Protein AF-A0A6G1RIG0-F1 (afdb_monomer_lite)

Organism: NCBI:txid2861861

Sequence (108 aa):
SPLSVYPFKTCAVVGNGGILKNSSCGAEIDHSDFVFRCNLPPTMGSISKDVGNKTNLVTVNPSIIAQKYNKLNEKKTEFLENIAVYGDAFLLLPAFSFRSNTATSFKV

Foldseek 3Di:
DVPPPDDFPFEAEDEPDPVLVVQQCLVVRQPGPAYEEEALDDCDDPSSSRNNQAHQEYEHELVCCVPVQVLVPPNVVVVCVSCVSNPNHHYHYPLPPDPVRVVSSVVD

pLDDT: mean 94.34, std 4.8, range [72.06, 98.81]

Structure (mmCIF, N/CA/C/O backbone):
data_AF-A0A6G1RIG0-F1
#
_entry.id   AF-A0A6G1RIG0-F1
#
loop_
_atom_site.group_PDB
_atom_site.id
_atom_site.type_symbol
_atom_site.label_atom_id
_atom_site.label_alt_id
_atom_site.label_comp_id
_atom_site.label_asym_id
_atom_site.label_entity_id
_atom_site.label_seq_id
_atom_site.pdbx_PDB_ins_code
_atom_site.Cartn_x
_atom_site.Cartn_y
_atom_site.Cartn_z
_atom_site.occupancy
_atom_site.B_iso_or_equiv
_atom_site.auth_seq_id
_atom_site.auth_comp_id
_atom_site.auth_asym_id
_atom_site.auth_atom_id
_atom_site.pdbx_PDB_model_num
ATOM 1 N N . SER A 1 1 ? -8.971 -18.142 -6.972 1.00 81.44 1 SER A N 1
ATOM 2 C CA . SER A 1 1 ? -8.488 -16.760 -6.762 1.00 81.44 1 SER A CA 1
ATOM 3 C C . SER A 1 1 ? -7.613 -16.755 -5.513 1.00 81.44 1 SER A C 1
ATOM 5 O O . SER A 1 1 ? -7.905 -17.547 -4.624 1.00 81.44 1 SER A O 1
ATOM 7 N N . PRO A 1 2 ? -6.554 -15.928 -5.413 1.00 83.50 2 PRO A N 1
ATOM 8 C CA . PRO A 1 2 ? -5.723 -15.844 -4.202 1.00 83.50 2 PRO A CA 1
ATOM 9 C C . PRO A 1 2 ? -6.509 -15.433 -2.944 1.00 83.50 2 PRO A C 1
ATOM 11 O O . PRO A 1 2 ? -6.110 -15.770 -1.838 1.00 83.50 2 PRO A O 1
ATOM 14 N N . LEU A 1 3 ? -7.661 -14.772 -3.110 1.00 85.12 3 LEU A N 1
ATOM 15 C CA . LEU A 1 3 ? -8.554 -14.369 -2.015 1.00 85.12 3 LEU A CA 1
ATOM 16 C C . LEU A 1 3 ? -9.728 -15.341 -1.802 1.00 85.12 3 LEU A C 1
ATOM 18 O O . LEU A 1 3 ? -10.721 -14.980 -1.190 1.00 85.12 3 LEU A O 1
ATOM 22 N N . SER A 1 4 ? -9.657 -16.563 -2.341 1.00 82.31 4 SER A N 1
ATOM 23 C CA . SER A 1 4 ? -10.716 -17.575 -2.177 1.00 82.31 4 SER A CA 1
ATOM 24 C C . SER A 1 4 ? -10.734 -18.229 -0.786 1.00 82.31 4 SER A C 1
ATOM 26 O O . SER A 1 4 ? -11.536 -19.128 -0.549 1.00 82.31 4 SER A O 1
ATOM 28 N N . VAL A 1 5 ? -9.846 -17.809 0.116 1.00 72.06 5 VAL A N 1
ATOM 29 C CA . VAL A 1 5 ? -9.846 -18.223 1.522 1.00 72.06 5 VAL A CA 1
ATOM 30 C C . VAL A 1 5 ? -11.010 -17.515 2.233 1.00 72.06 5 VAL A C 1
ATOM 32 O O . VAL A 1 5 ? -11.367 -16.413 1.831 1.00 72.06 5 VAL A O 1
ATOM 35 N N . TYR A 1 6 ? -11.635 -18.185 3.210 1.00 73.44 6 TYR A N 1
ATOM 36 C CA . TYR A 1 6 ? -12.834 -17.785 3.973 1.00 73.44 6 TYR A CA 1
ATOM 37 C C . TYR A 1 6 ? -13.097 -16.267 4.115 1.00 73.44 6 TYR A C 1
ATOM 39 O O . TYR A 1 6 ? -12.157 -15.487 4.256 1.00 73.44 6 TYR A O 1
ATOM 47 N N . PRO A 1 7 ? -14.375 -15.837 4.184 1.00 86.50 7 PRO A N 1
ATOM 48 C CA . PRO A 1 7 ? -14.721 -14.425 4.330 1.00 86.50 7 PRO A CA 1
ATOM 49 C C . PRO A 1 7 ? -14.094 -13.801 5.587 1.00 86.50 7 PRO A C 1
ATOM 51 O O . PRO A 1 7 ? -14.200 -14.349 6.686 1.00 86.50 7 PRO A O 1
ATOM 54 N N . PHE A 1 8 ? -13.480 -12.628 5.418 1.00 92.75 8 PHE A N 1
ATOM 55 C CA . PHE A 1 8 ? -12.972 -11.788 6.506 1.00 92.75 8 PHE A CA 1
ATOM 56 C C . PHE A 1 8 ? -14.137 -11.065 7.195 1.00 92.75 8 PHE A C 1
ATOM 58 O O . PHE A 1 8 ? -15.042 -10.581 6.512 1.00 92.75 8 PHE A O 1
ATOM 65 N N . LYS A 1 9 ? -14.141 -10.981 8.532 1.00 94.88 9 LYS A N 1
ATOM 66 C CA . LYS A 1 9 ? -15.235 -10.338 9.281 1.00 94.88 9 LYS A CA 1
ATOM 67 C C . LYS A 1 9 ? -15.071 -8.825 9.311 1.00 94.88 9 LYS A C 1
ATOM 69 O O . LYS A 1 9 ? -16.059 -8.105 9.201 1.00 94.88 9 LYS A O 1
ATOM 74 N N . THR A 1 10 ? -13.837 -8.350 9.458 1.00 97.44 10 THR A N 1
ATOM 75 C CA . THR A 1 10 ? -13.502 -6.922 9.469 1.00 97.44 10 THR A CA 1
ATOM 76 C C . THR A 1 10 ? -12.433 -6.612 8.430 1.00 97.44 10 THR A C 1
ATOM 78 O O . THR A 1 10 ? -11.478 -7.362 8.230 1.00 97.44 10 THR A O 1
ATOM 81 N N . CYS A 1 11 ? -12.604 -5.504 7.718 1.00 97.50 11 CYS A N 1
ATOM 82 C CA . CYS A 1 11 ? -11.668 -5.062 6.693 1.00 97.50 11 CYS A CA 1
ATOM 83 C C . CYS A 1 11 ? -11.393 -3.571 6.856 1.00 97.50 11 CYS A C 1
ATOM 85 O O . CYS A 1 11 ? -12.334 -2.786 6.969 1.00 97.50 11 CYS A O 1
ATOM 87 N N . ALA A 1 12 ? -10.122 -3.184 6.774 1.00 98.56 12 ALA A N 1
ATOM 88 C CA . ALA A 1 12 ? -9.723 -1.787 6.662 1.00 98.56 12 ALA A CA 1
ATOM 89 C C . ALA A 1 12 ? -9.276 -1.497 5.228 1.00 98.56 12 ALA A C 1
ATOM 91 O O . ALA A 1 12 ? -8.393 -2.170 4.692 1.00 98.56 12 ALA A O 1
ATOM 92 N N . VAL A 1 13 ? -9.865 -0.474 4.608 1.00 98.50 13 VAL A N 1
ATOM 93 C CA . VAL A 1 13 ? -9.411 0.060 3.319 1.00 98.50 13 VAL A CA 1
ATOM 94 C C . VAL A 1 13 ? -8.769 1.415 3.571 1.00 98.50 13 VAL A C 1
ATOM 96 O O . VAL A 1 13 ? -9.456 2.404 3.815 1.00 98.50 13 VAL A O 1
ATOM 99 N N . VAL A 1 14 ? -7.439 1.456 3.536 1.00 98.56 14 VAL A N 1
ATOM 100 C CA . VAL A 1 14 ? -6.667 2.631 3.946 1.00 98.56 14 VAL A CA 1
ATOM 101 C C . VAL A 1 14 ? -6.219 3.410 2.712 1.00 98.56 14 VAL A C 1
ATOM 103 O O . VAL A 1 14 ? -5.331 2.989 1.967 1.00 98.56 14 VAL A O 1
ATOM 106 N N . GLY A 1 15 ? -6.859 4.558 2.482 1.00 98.00 15 GLY A N 1
ATOM 107 C CA . GLY A 1 15 ? -6.418 5.535 1.487 1.00 98.00 15 GLY A CA 1
ATOM 108 C C . GLY A 1 15 ? -5.211 6.357 1.956 1.00 98.00 15 GLY A C 1
ATOM 109 O O . GLY A 1 15 ? -4.802 6.290 3.109 1.00 98.00 15 GLY A O 1
ATOM 110 N N . ASN A 1 1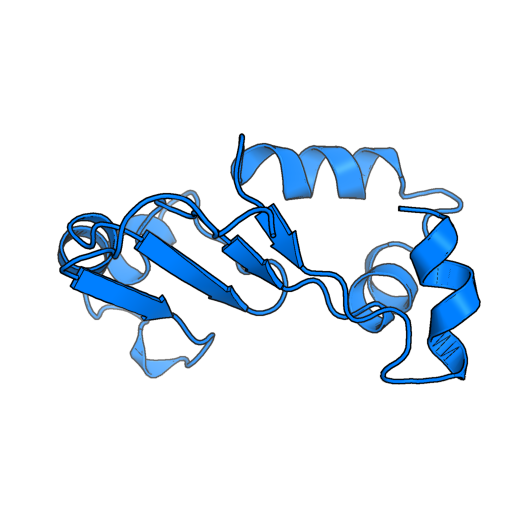6 ? -4.680 7.204 1.071 1.00 97.56 16 ASN A N 1
ATOM 111 C CA . ASN A 1 16 ? -3.494 8.035 1.348 1.00 97.56 16 ASN A CA 1
ATOM 112 C C . ASN A 1 16 ? -3.860 9.489 1.707 1.00 97.56 16 ASN A C 1
ATOM 114 O O . ASN A 1 16 ? -3.121 10.423 1.400 1.00 97.56 16 ASN A O 1
ATOM 118 N N . GLY A 1 17 ? -5.047 9.697 2.281 1.00 97.38 17 GLY A N 1
ATOM 119 C CA . GLY A 1 17 ? -5.551 11.025 2.620 1.00 97.38 17 GLY A CA 1
ATOM 120 C C . GLY A 1 17 ? -4.796 11.640 3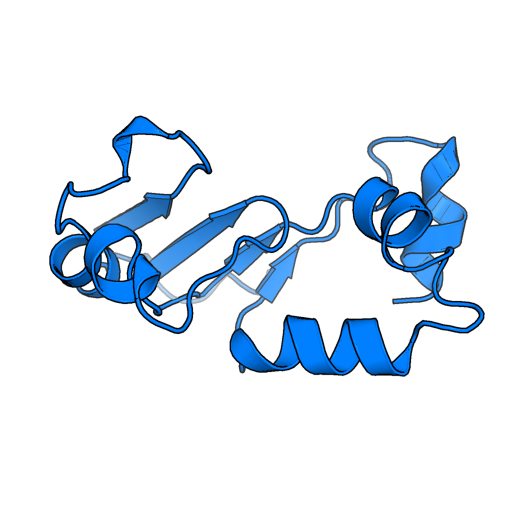.798 1.00 97.38 17 GLY A C 1
ATOM 121 O O . GLY A 1 17 ? -4.558 10.977 4.805 1.00 97.38 17 GLY A O 1
ATOM 122 N N . GLY A 1 18 ? -4.484 12.937 3.713 1.00 97.44 18 GLY A N 1
ATOM 123 C CA . GLY A 1 18 ? -3.781 13.663 4.781 1.00 97.44 18 GLY A CA 1
ATOM 124 C C . GLY A 1 18 ? -4.531 13.726 6.118 1.00 97.44 18 GLY A C 1
ATOM 125 O O . GLY A 1 18 ? -3.910 14.006 7.138 1.00 97.44 18 GLY A O 1
ATOM 126 N N . ILE A 1 19 ? -5.833 13.413 6.127 1.00 98.12 19 ILE A N 1
ATOM 127 C CA . ILE A 1 19 ? -6.665 13.312 7.335 1.00 98.12 19 ILE A CA 1
ATOM 128 C C . ILE A 1 19 ? -6.160 12.259 8.332 1.00 98.12 19 ILE A C 1
ATOM 130 O O . ILE A 1 19 ? -6.434 12.370 9.520 1.00 98.12 19 ILE A O 1
ATOM 134 N N . LEU A 1 20 ? -5.390 11.264 7.874 1.00 98.25 20 LEU A N 1
ATOM 135 C CA . LEU A 1 20 ? -4.808 10.254 8.759 1.00 98.25 20 LEU A CA 1
ATOM 136 C C . LEU A 1 20 ? -3.710 10.830 9.660 1.00 98.25 20 LEU A C 1
ATOM 138 O O . LEU A 1 20 ? -3.434 10.264 10.713 1.00 98.25 20 LEU A O 1
ATOM 142 N N . LYS A 1 21 ? -3.089 11.954 9.292 1.00 97.56 21 LYS A N 1
ATOM 143 C CA . LYS A 1 21 ? -2.007 12.550 10.079 1.00 97.56 21 LYS A CA 1
ATOM 144 C C . LYS A 1 21 ? -2.505 12.956 11.470 1.00 97.56 21 LYS A C 1
ATOM 146 O O . LYS A 1 21 ? -3.453 13.727 11.582 1.00 97.56 21 LYS A O 1
ATOM 151 N N . ASN A 1 22 ? -1.805 12.508 12.512 1.00 97.81 22 ASN A N 1
ATOM 152 C CA . ASN A 1 22 ? -2.142 12.692 13.927 1.00 97.81 22 ASN A CA 1
ATOM 153 C C . ASN A 1 22 ? -3.483 12.069 14.358 1.00 97.81 22 ASN A C 1
ATOM 155 O O . ASN A 1 22 ? -3.992 12.405 15.427 1.00 97.81 22 ASN A O 1
ATOM 159 N N . SER A 1 23 ? -4.063 11.175 13.557 1.00 98.19 23 SER A N 1
ATOM 160 C CA . SER A 1 23 ? -5.329 10.511 13.890 1.00 98.19 23 SER A CA 1
ATOM 161 C C . SER A 1 23 ? -5.177 9.452 14.982 1.00 98.19 23 SER A C 1
ATOM 163 O O . SER A 1 23 ? -6.136 9.150 15.683 1.00 98.19 23 SER A O 1
ATOM 165 N N . SER A 1 24 ? -3.974 8.891 15.151 1.00 98.31 24 SER A N 1
ATOM 166 C CA . SER A 1 24 ? -3.729 7.713 15.993 1.00 98.31 24 SER A CA 1
ATOM 167 C C . SER A 1 24 ? -4.580 6.480 15.626 1.00 98.31 24 SER A C 1
ATOM 169 O O . SER A 1 24 ? -4.734 5.579 16.449 1.00 98.31 24 SER A O 1
ATOM 171 N N . CYS A 1 25 ? -5.103 6.403 14.394 1.00 98.62 25 CYS A N 1
ATOM 172 C CA . CYS A 1 25 ? -5.944 5.295 13.922 1.00 98.62 25 CYS A CA 1
ATOM 173 C C . CYS A 1 25 ? -5.187 3.973 13.703 1.00 98.62 25 CYS A C 1
ATOM 175 O O . CYS A 1 25 ? -5.815 2.956 13.414 1.00 98.62 25 CYS A O 1
ATOM 177 N N . GLY A 1 26 ? -3.855 3.943 13.820 1.00 98.56 26 GLY A N 1
ATOM 178 C CA . GLY A 1 26 ? -3.053 2.794 13.400 1.00 98.56 26 GLY A CA 1
ATOM 179 C C . GLY A 1 26 ? -3.417 1.487 14.103 1.00 98.56 26 GLY A C 1
ATOM 180 O O . GLY A 1 26 ? -3.543 0.457 13.448 1.00 98.56 26 GLY A O 1
ATOM 181 N N . ALA A 1 27 ? -3.680 1.536 15.412 1.00 98.56 27 ALA A N 1
ATOM 182 C CA . ALA A 1 27 ? -4.085 0.355 16.176 1.00 98.56 27 ALA A CA 1
ATOM 183 C C . ALA A 1 27 ? -5.472 -0.176 15.769 1.00 98.56 27 ALA A C 1
ATOM 185 O O . ALA A 1 27 ? -5.683 -1.386 15.742 1.00 98.56 27 ALA A O 1
ATOM 186 N N . GLU A 1 28 ? -6.409 0.715 15.432 1.00 98.62 28 GLU A N 1
ATOM 187 C CA . GLU A 1 28 ? -7.746 0.344 14.950 1.00 98.62 28 GLU A CA 1
ATOM 188 C C . GLU A 1 28 ? -7.668 -0.307 13.562 1.00 98.62 28 GLU A C 1
ATOM 190 O O . GLU A 1 28 ? -8.279 -1.349 13.320 1.00 98.62 28 GLU A O 1
ATOM 195 N N . ILE A 1 29 ? -6.851 0.262 12.670 1.00 98.81 29 ILE A N 1
ATOM 196 C CA . ILE A 1 29 ? -6.582 -0.291 11.338 1.00 98.81 29 ILE A CA 1
ATOM 197 C C . ILE A 1 29 ? -5.991 -1.702 11.455 1.00 98.81 29 ILE A C 1
ATOM 199 O O . ILE A 1 29 ? -6.492 -2.633 10.821 1.00 98.81 29 ILE A O 1
ATOM 203 N N . ASP A 1 30 ? -4.963 -1.876 12.289 1.00 98.56 30 ASP A N 1
ATOM 204 C CA . ASP A 1 30 ? -4.246 -3.148 12.432 1.00 98.56 30 ASP A CA 1
ATOM 205 C C . ASP A 1 30 ? -5.089 -4.245 13.114 1.00 98.56 30 ASP A C 1
ATOM 207 O O . ASP A 1 30 ? -4.803 -5.434 12.944 1.00 98.56 30 ASP A O 1
ATOM 211 N N . HIS A 1 31 ? -6.167 -3.874 13.818 1.00 98.56 31 HIS A N 1
ATOM 212 C CA . HIS A 1 31 ? -7.130 -4.815 14.402 1.00 98.56 31 HIS A CA 1
ATOM 213 C C . HIS A 1 31 ? -8.040 -5.486 13.357 1.00 98.56 31 HIS A C 1
ATOM 215 O O . HIS A 1 31 ? -8.645 -6.518 13.640 1.00 98.56 31 HIS A O 1
ATOM 221 N N . SER A 1 32 ? -8.151 -4.929 12.146 1.00 98.31 32 SER A N 1
ATOM 222 C CA . SER A 1 32 ? -8.971 -5.522 11.081 1.00 98.31 32 SER A CA 1
ATOM 223 C C . SER A 1 32 ? -8.399 -6.858 10.611 1.00 98.31 32 SER A C 1
ATOM 225 O O . SER A 1 32 ? -7.183 -6.985 10.481 1.00 98.31 32 SER A O 1
ATOM 227 N N . ASP A 1 33 ? -9.242 -7.842 10.283 1.00 96.81 33 ASP A N 1
ATOM 228 C CA . ASP A 1 33 ? -8.787 -9.157 9.804 1.00 96.81 33 ASP A CA 1
ATOM 229 C C . ASP A 1 33 ? -7.932 -9.026 8.536 1.00 96.81 33 ASP A C 1
ATOM 231 O O . ASP A 1 33 ? -6.883 -9.670 8.430 1.00 96.81 33 ASP A O 1
ATOM 235 N N . PHE A 1 34 ? -8.343 -8.138 7.622 1.00 97.19 34 PHE A N 1
ATOM 236 C CA . PHE A 1 34 ? -7.671 -7.879 6.351 1.00 97.19 34 PHE A CA 1
ATOM 237 C C . PHE A 1 34 ? -7.501 -6.377 6.080 1.00 97.19 34 PHE A C 1
ATOM 239 O O . PHE A 1 34 ? -8.460 -5.607 6.158 1.00 97.19 34 PHE A O 1
ATOM 246 N N . VAL A 1 35 ? -6.286 -5.956 5.714 1.00 98.50 35 VAL A N 1
ATOM 247 C CA . VAL A 1 35 ? -5.959 -4.546 5.443 1.00 98.50 35 VAL A CA 1
ATOM 248 C C . VAL A 1 35 ? -5.547 -4.340 3.985 1.00 98.50 35 VAL A C 1
ATOM 250 O O . VAL A 1 35 ? -4.560 -4.914 3.513 1.00 98.50 35 VAL A O 1
ATOM 253 N N . PHE A 1 36 ? -6.289 -3.478 3.289 1.00 98.50 36 PHE A N 1
ATOM 254 C CA . PHE A 1 36 ? -6.006 -3.017 1.931 1.00 98.50 36 PHE A CA 1
ATOM 255 C C . PHE A 1 36 ? -5.292 -1.662 1.968 1.00 98.50 36 PHE A C 1
ATOM 257 O O . PHE A 1 36 ? -5.732 -0.740 2.658 1.00 98.50 36 PHE A O 1
ATOM 264 N N . ARG A 1 37 ? -4.228 -1.515 1.176 1.00 98.50 37 ARG A N 1
ATOM 265 C CA . ARG A 1 37 ? -3.476 -0.264 1.009 1.00 98.50 37 ARG A CA 1
ATOM 266 C C . ARG A 1 37 ? -3.324 0.110 -0.461 1.00 98.50 37 ARG A C 1
ATOM 268 O O . ARG A 1 37 ? -3.356 -0.741 -1.351 1.00 98.50 37 ARG A O 1
ATOM 275 N N . CYS A 1 38 ? -3.121 1.396 -0.722 1.00 97.50 38 CYS A N 1
ATOM 276 C CA . CYS A 1 38 ? -3.102 1.933 -2.078 1.00 97.50 38 CYS A CA 1
ATOM 277 C C . CYS A 1 38 ? -1.727 2.475 -2.467 1.00 97.50 38 CYS A C 1
ATOM 279 O O . CYS A 1 38 ? -1.238 3.415 -1.844 1.00 97.50 38 CYS A O 1
ATOM 281 N N . ASN A 1 39 ? -1.171 1.986 -3.577 1.00 96.25 39 ASN A N 1
ATOM 282 C CA . ASN A 1 39 ? -0.022 2.590 -4.260 1.00 96.25 39 ASN A CA 1
ATOM 283 C C . ASN A 1 39 ? 1.274 2.651 -3.431 1.00 96.25 39 ASN A C 1
ATOM 285 O O . ASN A 1 39 ? 1.973 3.662 -3.459 1.00 96.25 39 ASN A O 1
ATOM 289 N N . LEU A 1 40 ? 1.607 1.560 -2.733 1.00 96.12 40 LEU A N 1
ATOM 290 C CA . LEU A 1 40 ? 2.832 1.418 -1.927 1.00 96.12 40 LEU A CA 1
ATOM 291 C C . LEU A 1 40 ? 3.069 2.585 -0.930 1.00 96.12 40 LEU A C 1
ATOM 293 O O . LEU A 1 40 ? 4.120 3.236 -0.993 1.00 96.12 40 LEU A O 1
ATOM 297 N N . PRO A 1 41 ? 2.119 2.884 -0.023 1.00 96.31 41 PRO A N 1
ATOM 298 C CA . PRO A 1 41 ? 2.268 3.984 0.923 1.00 96.31 41 PRO A CA 1
ATOM 299 C C . PRO A 1 41 ? 3.235 3.623 2.062 1.00 96.31 41 PRO A C 1
ATOM 301 O O . PRO A 1 41 ? 3.299 2.468 2.469 1.00 96.31 41 PRO A O 1
ATOM 304 N N . PRO A 1 42 ? 3.957 4.586 2.653 1.00 94.88 42 PRO A N 1
ATOM 305 C CA . PRO A 1 42 ? 4.801 4.299 3.809 1.00 94.88 42 PRO A CA 1
ATOM 306 C C . PRO A 1 42 ? 3.961 3.829 5.010 1.00 94.88 42 PRO A C 1
ATOM 308 O O . PRO A 1 42 ? 2.974 4.469 5.368 1.00 94.88 42 PRO A O 1
ATOM 311 N N . THR A 1 43 ? 4.380 2.736 5.650 1.00 96.25 43 THR A N 1
ATOM 312 C CA . THR A 1 43 ? 3.708 2.137 6.825 1.00 96.25 43 THR A CA 1
ATOM 313 C C . THR A 1 43 ? 4.613 2.014 8.053 1.00 96.25 43 THR A C 1
ATOM 315 O O . THR A 1 43 ? 4.139 1.740 9.151 1.00 96.25 43 THR A O 1
ATOM 318 N N . MET A 1 44 ? 5.920 2.230 7.889 1.00 95.25 44 MET A N 1
ATOM 319 C CA . MET A 1 44 ? 6.929 2.057 8.937 1.00 95.25 44 MET A CA 1
ATOM 320 C C . MET A 1 44 ? 7.380 3.400 9.524 1.00 95.25 44 MET A C 1
ATOM 322 O O . MET A 1 44 ? 7.274 4.448 8.888 1.00 95.25 44 MET A O 1
ATOM 326 N N . GLY A 1 45 ? 7.928 3.369 10.741 1.00 95.19 45 GLY A N 1
ATOM 327 C CA . GLY A 1 45 ? 8.407 4.564 11.442 1.00 95.19 45 GLY A CA 1
ATOM 328 C C . GLY A 1 45 ? 7.282 5.328 12.142 1.00 95.19 45 GLY A C 1
ATOM 329 O O . GLY A 1 45 ? 6.278 4.738 12.539 1.00 95.19 45 GLY A O 1
ATOM 330 N N . SER A 1 46 ? 7.435 6.642 12.312 1.00 94.81 46 SER A N 1
ATOM 331 C CA . SER A 1 46 ? 6.505 7.467 13.103 1.00 94.81 46 SER A CA 1
ATOM 332 C C . SER A 1 46 ? 5.070 7.493 12.563 1.00 94.81 46 SER A C 1
ATOM 334 O O . SER A 1 46 ? 4.136 7.645 13.347 1.00 94.81 46 SER A O 1
ATOM 336 N N . ILE A 1 47 ? 4.880 7.289 11.254 1.00 97.06 47 ILE A N 1
ATOM 337 C CA . ILE A 1 47 ? 3.555 7.272 10.618 1.00 97.06 47 ILE A CA 1
ATOM 338 C C . ILE A 1 47 ? 2.713 6.051 11.017 1.00 97.06 47 ILE A C 1
ATOM 340 O O . ILE A 1 47 ? 1.489 6.121 10.980 1.00 97.06 47 ILE A O 1
ATOM 344 N N . SER A 1 48 ? 3.344 4.951 11.447 1.00 97.88 48 SER A N 1
ATOM 345 C CA . SER A 1 48 ? 2.652 3.710 11.842 1.00 97.88 48 SER A CA 1
ATOM 346 C C . SER A 1 48 ? 1.608 3.926 12.942 1.00 97.88 48 SER A C 1
ATOM 348 O O . SER A 1 48 ? 0.576 3.264 12.943 1.00 97.88 48 SER A O 1
ATOM 350 N N . LYS A 1 49 ? 1.814 4.910 13.829 1.00 98.44 49 LYS A N 1
ATOM 351 C CA . LYS A 1 49 ? 0.833 5.288 14.857 1.00 98.44 49 LYS A CA 1
ATOM 352 C C . LYS A 1 49 ? -0.508 5.715 14.249 1.00 98.44 49 LYS A C 1
ATOM 354 O O . LYS A 1 49 ? -1.561 5.461 14.824 1.00 98.44 49 LYS A O 1
ATOM 359 N N . ASP A 1 50 ? -0.457 6.362 13.095 1.00 98.62 50 ASP A N 1
ATOM 360 C CA . ASP A 1 50 ? -1.612 6.931 12.413 1.00 98.62 50 ASP A CA 1
ATOM 361 C C . ASP A 1 50 ? -2.215 5.968 11.387 1.00 98.62 50 ASP A C 1
ATOM 363 O O . ASP A 1 50 ? -3.431 5.913 11.236 1.00 98.62 50 ASP A O 1
ATOM 367 N N . VAL A 1 51 ? -1.372 5.210 10.676 1.00 98.31 51 VAL A N 1
ATOM 368 C CA . VAL A 1 51 ? -1.802 4.409 9.514 1.00 98.31 51 VAL A CA 1
ATOM 369 C C . VAL A 1 51 ? -1.702 2.899 9.719 1.00 98.31 51 VAL A C 1
ATOM 371 O O . VAL A 1 51 ? -2.122 2.146 8.837 1.00 98.31 51 VAL A O 1
ATOM 374 N N . GLY 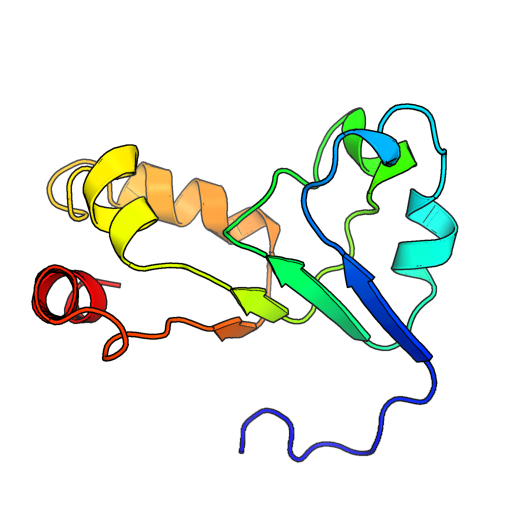A 1 52 ? -1.146 2.450 10.843 1.00 98.31 52 GLY A N 1
ATOM 375 C CA . GLY A 1 52 ? -0.870 1.043 11.124 1.00 98.31 52 GLY A CA 1
ATOM 376 C C . GLY A 1 52 ? 0.273 0.491 10.271 1.00 98.31 52 GLY A C 1
ATOM 377 O O . GLY A 1 52 ? 0.756 1.153 9.346 1.00 98.31 52 GLY A O 1
ATOM 378 N N . ASN A 1 53 ? 0.698 -0.735 10.557 1.00 97.50 53 ASN A N 1
ATOM 379 C CA . ASN A 1 53 ? 1.713 -1.438 9.766 1.00 97.50 53 ASN A CA 1
ATOM 380 C C . ASN A 1 53 ? 1.193 -2.710 9.075 1.00 97.50 53 ASN A C 1
ATOM 382 O O . ASN A 1 53 ? 1.805 -3.163 8.102 1.00 97.50 53 ASN A O 1
ATOM 386 N N . LYS A 1 54 ? 0.036 -3.247 9.488 1.00 98.12 54 LYS A N 1
ATOM 387 C CA . LYS A 1 54 ? -0.556 -4.446 8.893 1.00 98.12 54 LYS A CA 1
ATOM 388 C C . LYS A 1 54 ? -0.940 -4.166 7.447 1.00 98.12 54 LYS A C 1
ATOM 390 O O . LYS A 1 54 ? -1.547 -3.141 7.126 1.00 98.12 54 LYS A O 1
ATOM 395 N N . THR A 1 55 ? -0.573 -5.078 6.556 1.00 98.38 55 THR A N 1
ATOM 396 C CA . THR A 1 55 ? -0.930 -5.024 5.138 1.00 98.38 55 THR A CA 1
ATOM 397 C C . THR A 1 55 ? -1.165 -6.441 4.653 1.00 98.38 55 THR A C 1
ATOM 399 O O . THR A 1 55 ? -0.313 -7.299 4.839 1.00 98.38 55 THR A O 1
ATOM 402 N N . ASN A 1 56 ? -2.312 -6.692 4.028 1.00 97.38 56 ASN A N 1
ATOM 403 C CA . ASN A 1 56 ? -2.609 -7.983 3.407 1.00 97.38 56 ASN A CA 1
ATOM 404 C C . ASN A 1 56 ? -2.697 -7.868 1.885 1.00 97.38 56 ASN A C 1
ATOM 406 O O . ASN A 1 56 ? -2.389 -8.821 1.175 1.00 97.38 56 ASN A O 1
ATOM 410 N N . LEU A 1 57 ? -3.072 -6.693 1.377 1.00 97.50 57 LEU A N 1
ATOM 411 C CA . LEU A 1 57 ? -3.009 -6.361 -0.040 1.00 97.50 57 LEU A CA 1
ATOM 412 C C . LEU A 1 57 ? -2.582 -4.909 -0.201 1.00 97.50 57 LEU A C 1
ATOM 414 O O . LEU A 1 57 ? -3.145 -4.018 0.432 1.00 97.50 57 LEU A O 1
ATOM 418 N N . VAL A 1 58 ? -1.630 -4.657 -1.092 1.00 98.06 58 VAL A N 1
ATOM 419 C CA . VAL A 1 58 ? -1.280 -3.304 -1.523 1.00 98.06 58 VAL A CA 1
ATOM 420 C C . VAL A 1 58 ? -1.315 -3.207 -3.039 1.00 98.06 58 VAL A C 1
ATOM 422 O O . VAL A 1 58 ? -0.825 -4.081 -3.755 1.00 98.06 58 V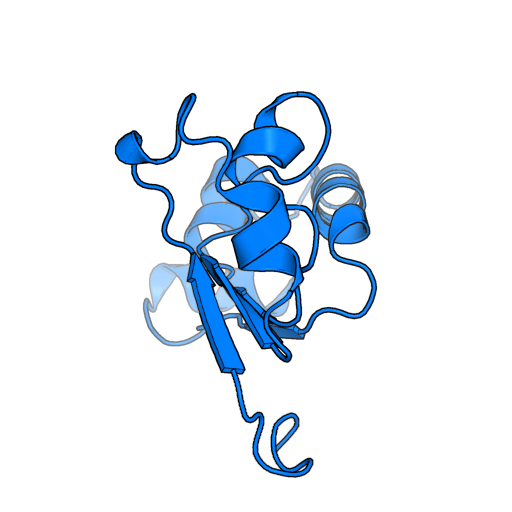AL A O 1
ATOM 425 N N . THR A 1 59 ? -1.933 -2.149 -3.555 1.00 97.44 59 THR A N 1
ATOM 426 C CA . THR A 1 59 ? -1.946 -1.911 -4.998 1.00 97.44 59 THR A CA 1
ATOM 427 C C . THR A 1 59 ? -0.640 -1.281 -5.462 1.00 97.44 59 THR A C 1
ATOM 429 O O . THR A 1 59 ? -0.018 -0.490 -4.749 1.00 97.44 59 THR A O 1
ATOM 432 N N . VAL A 1 60 ? -0.238 -1.603 -6.688 1.00 96.06 60 VAL A N 1
ATOM 433 C CA . VAL A 1 60 ? 0.940 -1.032 -7.339 1.00 96.06 60 VAL A CA 1
ATOM 434 C C . VAL A 1 60 ? 0.534 -0.535 -8.714 1.00 96.06 60 VAL A C 1
ATOM 436 O O . VAL A 1 60 ? 0.525 -1.298 -9.678 1.00 96.06 60 VAL A O 1
ATOM 439 N N . ASN A 1 61 ? 0.185 0.748 -8.834 1.00 94.62 61 ASN A N 1
ATOM 440 C CA . ASN A 1 61 ? -0.011 1.333 -10.156 1.00 94.62 61 ASN A CA 1
ATOM 441 C C . ASN A 1 61 ? 1.309 1.244 -10.955 1.00 94.62 61 ASN A C 1
ATOM 443 O O . ASN A 1 61 ? 2.326 1.773 -10.496 1.00 94.62 61 ASN A O 1
ATOM 447 N N . PRO A 1 62 ? 1.314 0.637 -12.157 1.00 93.25 62 PRO A N 1
ATOM 448 C CA . PRO A 1 62 ? 2.504 0.542 -13.002 1.00 93.25 62 PRO A CA 1
ATOM 449 C C . PRO A 1 62 ? 3.213 1.874 -13.303 1.00 93.25 62 PRO A C 1
ATOM 451 O O . PRO A 1 62 ? 4.419 1.879 -13.559 1.00 93.25 62 PRO A O 1
ATOM 454 N N . SER A 1 63 ? 2.511 3.012 -13.240 1.00 93.38 63 SER A N 1
ATOM 455 C CA . SER A 1 63 ? 3.138 4.332 -13.383 1.00 93.38 63 SER A CA 1
ATOM 456 C C . SER A 1 63 ? 4.154 4.628 -12.276 1.00 93.38 63 SER A C 1
ATOM 458 O O . SER A 1 63 ? 5.167 5.263 -12.555 1.00 93.38 63 SER A O 1
ATOM 460 N N . ILE A 1 64 ? 3.949 4.122 -11.053 1.00 93.25 64 ILE A N 1
ATOM 461 C CA . ILE A 1 64 ? 4.894 4.271 -9.933 1.00 93.25 64 ILE A CA 1
ATOM 462 C C . ILE A 1 64 ? 6.211 3.588 -10.285 1.00 93.25 64 ILE A C 1
ATOM 464 O O . ILE A 1 64 ? 7.282 4.157 -10.096 1.00 93.25 64 ILE A O 1
ATOM 468 N N . ILE A 1 65 ? 6.137 2.391 -10.862 1.00 93.19 65 ILE A N 1
ATOM 469 C CA . ILE A 1 65 ? 7.311 1.634 -11.300 1.00 93.19 65 ILE A CA 1
ATOM 470 C C . ILE A 1 65 ? 8.045 2.381 -12.417 1.00 93.19 65 ILE A C 1
ATOM 472 O O . ILE A 1 65 ? 9.271 2.507 -12.395 1.00 93.19 65 ILE A O 1
ATOM 476 N N . ALA A 1 66 ? 7.301 2.936 -13.375 1.00 91.19 66 ALA A N 1
ATOM 477 C CA . ALA A 1 66 ? 7.885 3.711 -14.460 1.00 91.19 66 ALA A CA 1
ATOM 478 C C . ALA A 1 66 ? 8.563 5.003 -13.969 1.00 91.19 66 ALA A C 1
ATOM 480 O O . ALA A 1 66 ? 9.682 5.288 -14.389 1.00 91.19 66 ALA A O 1
ATOM 481 N N . GLN A 1 67 ? 7.903 5.761 -13.090 1.00 91.69 67 GLN A N 1
ATOM 482 C CA . GLN A 1 67 ? 8.315 7.109 -12.687 1.00 91.69 67 GLN A CA 1
ATOM 483 C C . GLN A 1 67 ? 9.287 7.111 -11.502 1.00 91.69 67 GLN A C 1
ATOM 485 O O . GLN A 1 67 ? 10.330 7.753 -11.570 1.00 91.69 67 GLN A O 1
ATOM 490 N N . LYS A 1 68 ? 8.979 6.383 -10.422 1.00 93.56 68 LYS A N 1
ATOM 491 C CA . LYS A 1 68 ? 9.794 6.357 -9.194 1.00 93.56 68 LYS A CA 1
ATOM 492 C C . LYS A 1 68 ? 10.996 5.421 -9.321 1.00 93.56 68 LYS A C 1
ATOM 494 O O . LYS A 1 68 ? 12.079 5.733 -8.827 1.00 93.56 68 LYS A O 1
ATOM 499 N N . TYR A 1 69 ? 10.812 4.297 -10.014 1.00 94.50 69 TYR A N 1
ATOM 500 C CA . TYR A 1 69 ? 11.796 3.214 -10.097 1.00 94.50 69 TYR A CA 1
ATOM 501 C C . TYR A 1 69 ? 12.441 3.066 -11.483 1.00 94.50 69 TYR A C 1
ATOM 503 O O . TYR A 1 69 ? 12.978 2.007 -11.802 1.00 94.50 69 TYR A O 1
ATOM 511 N N . ASN A 1 70 ? 12.399 4.108 -12.323 1.00 93.00 70 ASN A N 1
ATOM 512 C CA . ASN A 1 70 ? 13.032 4.138 -13.650 1.00 93.00 70 ASN A CA 1
ATOM 513 C C . ASN A 1 70 ? 12.770 2.861 -14.482 1.00 93.00 70 ASN A C 1
ATOM 515 O O . ASN A 1 70 ? 13.691 2.226 -15.003 1.00 93.00 70 ASN A O 1
ATOM 519 N N . LYS A 1 71 ? 11.502 2.425 -14.536 1.00 91.50 71 LYS A N 1
ATOM 520 C CA . LYS A 1 71 ? 11.064 1.201 -15.240 1.00 91.50 71 LYS A CA 1
ATOM 521 C C . LYS A 1 71 ? 11.838 -0.069 -14.832 1.00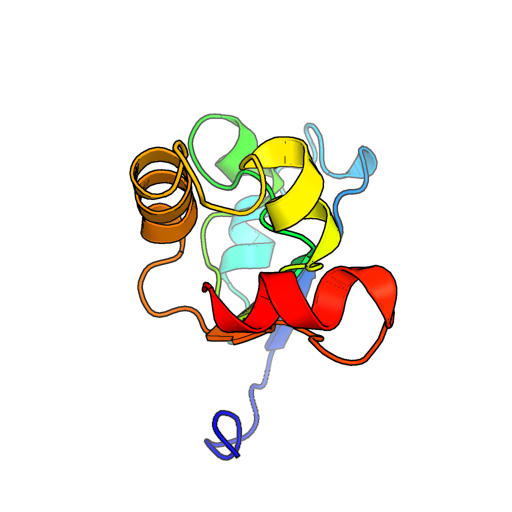 91.50 71 LYS A C 1
ATOM 523 O O . LYS A 1 71 ? 11.980 -0.974 -15.656 1.00 91.50 71 LYS A O 1
ATOM 528 N N . LEU A 1 72 ? 12.347 -0.115 -13.598 1.00 92.56 72 LEU A N 1
ATOM 529 C CA . LEU A 1 72 ? 13.177 -1.187 -13.028 1.00 92.56 72 LEU A CA 1
ATOM 530 C C . LEU A 1 72 ? 14.473 -1.479 -13.798 1.00 92.56 72 LEU A C 1
ATOM 532 O O . LEU A 1 72 ? 15.002 -2.581 -13.692 1.00 92.56 72 LEU A O 1
ATOM 536 N N . ASN A 1 73 ? 14.997 -0.517 -14.562 1.00 89.62 73 ASN A N 1
ATOM 537 C CA . ASN A 1 73 ? 16.262 -0.705 -15.276 1.00 89.62 73 ASN A CA 1
ATOM 538 C C . ASN A 1 73 ? 17.453 -0.720 -14.301 1.00 89.62 73 ASN A C 1
ATOM 540 O O . ASN A 1 73 ? 18.217 -1.675 -14.275 1.00 89.62 73 ASN A O 1
ATOM 544 N N . GLU A 1 74 ? 17.574 0.317 -13.469 1.00 90.06 74 GLU A N 1
ATOM 545 C CA . GLU A 1 74 ? 18.682 0.474 -12.507 1.00 90.06 74 GLU A CA 1
ATOM 546 C C . GLU A 1 74 ? 18.202 0.436 -11.050 1.00 90.06 74 GLU A C 1
ATOM 548 O O . GLU A 1 74 ? 18.948 0.078 -10.147 1.00 90.06 74 GLU A O 1
ATOM 553 N N . LYS A 1 75 ? 16.923 0.751 -10.803 1.00 93.69 75 LYS A N 1
ATOM 554 C CA . LYS A 1 75 ? 16.343 0.858 -9.453 1.00 93.69 75 LYS A CA 1
ATOM 555 C C . LYS A 1 75 ? 15.606 -0.406 -9.001 1.00 93.69 75 LYS A C 1
ATOM 557 O O . LYS A 1 75 ? 14.674 -0.330 -8.202 1.00 93.69 75 LYS A O 1
ATOM 562 N N . LYS A 1 76 ? 15.986 -1.577 -9.525 1.00 93.88 76 LYS A N 1
ATOM 563 C CA . LYS A 1 76 ? 15.345 -2.848 -9.151 1.00 93.88 76 LYS A CA 1
ATOM 564 C C . LYS A 1 76 ? 15.572 -3.176 -7.673 1.00 93.88 76 LYS A C 1
ATOM 566 O O . LYS A 1 76 ? 14.616 -3.514 -6.988 1.00 93.88 76 LYS A O 1
ATOM 571 N N . THR A 1 77 ? 16.796 -3.017 -7.174 1.00 95.06 77 THR A N 1
ATOM 572 C CA . THR A 1 77 ? 17.121 -3.253 -5.756 1.00 95.06 77 THR A CA 1
ATOM 573 C C . THR A 1 77 ? 16.327 -2.324 -4.839 1.00 95.06 77 THR A C 1
ATOM 575 O O . THR A 1 77 ? 15.659 -2.799 -3.930 1.00 95.06 77 THR A O 1
ATOM 578 N N . GLU A 1 78 ? 16.284 -1.024 -5.153 1.00 95.00 78 GLU A N 1
ATOM 579 C CA . GLU A 1 78 ? 15.499 -0.033 -4.400 1.00 95.00 78 GLU A CA 1
ATOM 580 C C . GLU A 1 78 ? 14.000 -0.385 -4.384 1.00 95.00 78 GLU A C 1
ATOM 582 O O . GLU A 1 78 ? 13.311 -0.201 -3.380 1.00 95.00 78 GLU A O 1
ATOM 587 N N . PHE A 1 79 ? 13.460 -0.890 -5.498 1.00 94.94 79 PHE A N 1
ATOM 588 C CA . PHE A 1 79 ? 12.080 -1.367 -5.548 1.00 94.94 79 PHE A CA 1
ATOM 589 C C . PHE A 1 79 ? 11.867 -2.561 -4.611 1.00 94.94 79 PHE A C 1
ATOM 591 O O . PHE A 1 79 ? 10.941 -2.520 -3.804 1.00 94.94 79 PHE A O 1
ATOM 598 N N . LEU A 1 80 ? 12.738 -3.575 -4.677 1.00 93.88 80 LEU A N 1
ATOM 599 C CA . LEU A 1 80 ? 12.662 -4.780 -3.844 1.00 93.88 80 LEU A CA 1
ATOM 600 C C . LEU A 1 80 ? 12.753 -4.457 -2.345 1.00 93.88 80 LEU A C 1
ATOM 602 O O . LEU A 1 80 ? 11.939 -4.945 -1.566 1.00 93.88 80 LEU A O 1
ATOM 606 N N . GLU A 1 81 ? 13.676 -3.584 -1.948 1.00 94.50 81 GLU A N 1
ATOM 607 C CA . GLU A 1 81 ? 13.813 -3.124 -0.560 1.00 94.50 81 GLU A CA 1
ATOM 608 C C . GLU A 1 81 ? 12.553 -2.395 -0.073 1.00 94.50 81 GLU A C 1
ATOM 610 O O . GLU A 1 81 ? 12.072 -2.636 1.033 1.00 94.50 81 GLU A O 1
ATOM 615 N N . ASN A 1 82 ? 11.967 -1.542 -0.919 1.00 93.56 82 ASN A N 1
ATOM 616 C CA . ASN A 1 82 ? 10.755 -0.802 -0.571 1.00 93.56 82 ASN A CA 1
ATOM 617 C C . ASN A 1 82 ? 9.506 -1.681 -0.474 1.00 93.56 82 ASN A C 1
ATOM 619 O O . ASN A 1 82 ? 8.588 -1.322 0.260 1.00 93.56 82 ASN A O 1
ATOM 623 N N . ILE A 1 83 ? 9.423 -2.785 -1.223 1.00 95.06 83 ILE A N 1
ATOM 624 C CA . ILE A 1 83 ? 8.284 -3.709 -1.116 1.00 95.06 83 ILE A CA 1
ATOM 625 C C . ILE A 1 83 ? 8.473 -4.746 -0.005 1.00 95.06 83 ILE A C 1
ATOM 627 O O . ILE A 1 83 ? 7.481 -5.284 0.481 1.00 95.06 83 ILE A O 1
ATOM 631 N N . ALA A 1 84 ? 9.709 -4.993 0.442 1.00 95.38 84 ALA A N 1
ATOM 632 C CA . ALA A 1 84 ? 10.006 -5.967 1.493 1.00 95.38 84 ALA A CA 1
ATOM 633 C C . ALA A 1 84 ? 9.270 -5.666 2.812 1.00 95.38 84 ALA A C 1
ATOM 635 O O . ALA A 1 84 ? 8.923 -6.584 3.550 1.00 95.38 84 ALA A O 1
ATOM 636 N N . VAL A 1 85 ? 8.962 -4.392 3.085 1.00 94.56 85 VAL A N 1
ATOM 637 C CA . VAL A 1 85 ? 8.207 -3.973 4.280 1.00 94.56 85 VAL A CA 1
ATOM 638 C C . VAL A 1 85 ? 6.779 -4.524 4.332 1.00 94.56 85 VAL A C 1
ATOM 640 O O . VAL A 1 85 ? 6.188 -4.554 5.407 1.00 94.56 85 VAL A O 1
ATOM 643 N N . TYR A 1 86 ? 6.212 -4.947 3.198 1.00 96.50 86 TYR A N 1
ATOM 644 C CA . TYR A 1 86 ? 4.867 -5.526 3.149 1.00 96.50 86 TYR A CA 1
ATOM 645 C C . TYR A 1 86 ? 4.852 -7.042 3.386 1.00 96.50 86 TYR A C 1
ATOM 647 O O . TYR A 1 86 ? 3.768 -7.617 3.462 1.00 96.50 86 TYR A O 1
ATOM 655 N N . GLY A 1 87 ? 6.018 -7.686 3.519 1.00 95.00 87 GLY A N 1
ATOM 656 C CA . GLY A 1 87 ? 6.130 -9.119 3.793 1.00 95.00 87 GLY A CA 1
ATOM 657 C C . GLY A 1 87 ? 5.340 -9.971 2.798 1.00 95.00 87 GLY A C 1
ATOM 658 O O . GLY A 1 87 ? 5.484 -9.816 1.588 1.00 95.00 87 GLY A O 1
ATOM 659 N N . ASP A 1 88 ? 4.469 -10.834 3.322 1.00 93.81 88 ASP A N 1
ATOM 660 C CA . ASP A 1 88 ? 3.659 -11.779 2.541 1.00 93.81 88 ASP A CA 1
ATOM 661 C C . ASP A 1 88 ? 2.383 -11.162 1.931 1.00 93.81 88 ASP A C 1
ATOM 663 O O . ASP A 1 88 ? 1.497 -11.880 1.460 1.00 93.81 88 ASP A O 1
ATOM 667 N N . ALA A 1 89 ? 2.235 -9.833 1.958 1.00 96.56 89 ALA A N 1
ATOM 668 C CA . ALA A 1 89 ? 1.074 -9.169 1.379 1.00 96.56 89 ALA A CA 1
ATOM 669 C C . ALA A 1 89 ? 0.974 -9.393 -0.137 1.00 96.56 89 ALA A C 1
ATOM 671 O O . ALA A 1 89 ? 1.962 -9.407 -0.873 1.00 96.56 89 ALA A O 1
ATOM 672 N N . PHE A 1 90 ? -0.257 -9.453 -0.642 1.00 95.75 90 PHE A N 1
ATOM 673 C CA . PHE A 1 90 ? -0.498 -9.479 -2.077 1.00 95.75 90 PHE A CA 1
ATOM 674 C C . PHE A 1 90 ? -0.162 -8.127 -2.716 1.00 95.75 90 PHE A C 1
ATOM 676 O O . PHE A 1 90 ? -0.718 -7.092 -2.341 1.00 95.75 90 PHE A O 1
ATOM 683 N N . LEU A 1 91 ? 0.679 -8.143 -3.751 1.00 95.38 91 LEU A N 1
ATOM 684 C CA . LEU A 1 91 ? 0.893 -6.995 -4.630 1.00 95.38 91 LEU A CA 1
ATOM 685 C C . LEU A 1 91 ? -0.114 -7.040 -5.780 1.00 95.38 91 LEU A C 1
ATOM 687 O O . LEU A 1 91 ? 0.009 -7.843 -6.704 1.00 95.38 91 LEU A O 1
ATOM 691 N N . LEU A 1 92 ? -1.122 -6.171 -5.738 1.00 95.62 92 LEU A N 1
ATOM 692 C CA . LEU A 1 92 ? -2.103 -6.071 -6.815 1.00 95.62 92 LEU A CA 1
ATOM 693 C C . LEU A 1 92 ? -1.633 -5.070 -7.872 1.00 95.62 92 LEU A C 1
ATOM 695 O O . LEU A 1 92 ? -1.677 -3.856 -7.662 1.00 95.62 92 LEU A O 1
ATOM 699 N N . LEU A 1 93 ? -1.228 -5.582 -9.031 1.00 95.19 93 LEU A N 1
ATOM 700 C CA . LEU A 1 93 ? -0.685 -4.786 -10.126 1.00 95.19 93 LEU A CA 1
ATOM 701 C C . LEU A 1 93 ? -1.652 -4.765 -11.327 1.00 95.19 93 LEU A C 1
ATOM 703 O O . LEU A 1 93 ? -1.725 -5.739 -12.078 1.00 95.19 93 LEU A O 1
ATOM 707 N N . PRO A 1 94 ? -2.401 -3.669 -11.553 1.00 94.00 94 PRO A N 1
ATOM 708 C CA . PRO A 1 94 ? -3.325 -3.555 -12.680 1.00 94.00 94 PRO A CA 1
ATOM 709 C C . PRO A 1 94 ? -2.579 -3.277 -14.002 1.00 94.00 94 PRO A C 1
ATOM 711 O O . PRO A 1 94 ? -2.563 -2.157 -14.515 1.00 94.00 94 PRO A O 1
ATOM 714 N N . ALA A 1 95 ? -1.950 -4.313 -14.568 1.00 93.50 95 ALA A N 1
ATOM 715 C CA . ALA A 1 95 ? -1.053 -4.227 -15.732 1.00 93.50 95 ALA A CA 1
ATOM 716 C C . ALA A 1 95 ? -1.714 -3.711 -17.026 1.00 93.50 95 ALA A C 1
ATOM 718 O O . ALA A 1 95 ? -1.043 -3.207 -17.931 1.00 93.50 95 ALA A O 1
ATOM 719 N N . PHE A 1 96 ? -3.038 -3.834 -17.115 1.00 93.69 96 PHE A N 1
ATOM 720 C CA . PHE A 1 96 ? -3.806 -3.576 -18.334 1.00 93.69 96 PHE A CA 1
ATOM 721 C C . PHE A 1 96 ? -4.721 -2.350 -18.241 1.00 93.69 96 PHE A C 1
ATOM 723 O O . PHE A 1 96 ? -5.453 -2.069 -19.184 1.00 93.69 96 PHE A O 1
ATOM 730 N N . SER A 1 97 ? -4.669 -1.585 -17.145 1.00 91.62 97 SER A N 1
ATOM 731 C CA . SER A 1 97 ? -5.482 -0.366 -17.005 1.00 91.62 97 SER A CA 1
ATOM 732 C C . SER A 1 97 ? -4.987 0.794 -17.873 1.00 91.62 97 SER A C 1
ATOM 734 O O . SER A 1 97 ? -5.787 1.627 -18.287 1.00 91.62 97 SER A O 1
ATOM 736 N N . PHE A 1 98 ? -3.684 0.852 -18.175 1.00 89.56 98 PHE A N 1
ATOM 737 C CA . PHE A 1 98 ? -3.083 1.886 -19.023 1.00 89.56 98 PHE A CA 1
ATOM 738 C C . PHE A 1 98 ? -2.061 1.269 -19.978 1.00 89.56 98 PHE A C 1
ATOM 740 O O . PHE A 1 98 ? -1.011 0.791 -19.545 1.00 89.56 98 PHE A O 1
ATOM 747 N N . ARG A 1 99 ? -2.339 1.334 -21.287 1.00 90.56 99 ARG A N 1
ATOM 748 C CA . ARG A 1 99 ? -1.527 0.692 -22.340 1.00 90.56 99 ARG A CA 1
ATOM 749 C C . ARG A 1 99 ? -0.048 1.083 -22.299 1.00 90.56 99 ARG A C 1
ATOM 751 O O . ARG A 1 99 ? 0.815 0.251 -22.557 1.00 90.56 99 ARG A O 1
ATOM 758 N N . SER A 1 100 ? 0.248 2.337 -21.958 1.00 88.44 100 SER A N 1
ATOM 759 C CA . SER A 1 100 ? 1.618 2.859 -21.869 1.00 88.44 100 SER A CA 1
ATOM 760 C C . SER A 1 100 ? 2.470 2.169 -20.801 1.00 88.44 100 SER A C 1
ATOM 762 O O . SER A 1 100 ? 3.694 2.164 -20.920 1.00 88.44 100 SER A O 1
ATOM 764 N N . ASN A 1 101 ? 1.851 1.566 -19.781 1.00 88.75 101 ASN A N 1
ATOM 765 C CA . ASN A 1 101 ? 2.572 0.960 -18.667 1.00 88.75 101 ASN A CA 1
ATOM 766 C C . ASN A 1 101 ? 2.625 -0.573 -18.712 1.00 88.75 101 ASN A C 1
ATOM 768 O O . ASN A 1 101 ? 3.369 -1.163 -17.932 1.00 88.75 101 ASN A O 1
ATOM 772 N N . THR A 1 102 ? 1.903 -1.218 -19.632 1.00 91.81 102 THR A N 1
ATOM 773 C CA . THR A 1 102 ? 1.816 -2.685 -19.715 1.00 91.81 102 THR A CA 1
ATOM 774 C C . THR A 1 102 ? 3.186 -3.355 -19.858 1.00 91.81 102 THR A C 1
ATOM 776 O O . THR A 1 102 ? 3.461 -4.335 -19.178 1.00 91.81 102 THR A O 1
ATOM 779 N N . ALA A 1 103 ? 4.095 -2.799 -20.666 1.00 91.31 103 ALA A N 1
ATOM 780 C CA . ALA A 1 103 ? 5.450 -3.344 -20.803 1.00 91.31 103 ALA A CA 1
ATOM 781 C C . ALA A 1 103 ? 6.262 -3.272 -19.495 1.00 91.31 103 ALA A C 1
ATOM 783 O O . ALA A 1 103 ? 7.045 -4.170 -19.198 1.00 91.31 103 ALA A O 1
ATOM 784 N N . THR A 1 104 ? 6.067 -2.218 -18.698 1.00 90.50 104 THR A N 1
ATOM 785 C CA . THR A 1 104 ? 6.729 -2.055 -17.394 1.00 90.50 104 THR A CA 1
ATOM 786 C C . THR A 1 104 ? 6.207 -3.070 -16.379 1.00 90.50 104 THR A C 1
ATOM 788 O O . THR A 1 104 ? 6.975 -3.560 -15.559 1.00 90.50 104 THR A O 1
ATOM 791 N N . SER A 1 105 ? 4.922 -3.422 -16.447 1.00 90.62 105 SER A N 1
ATOM 792 C CA . SER A 1 105 ? 4.294 -4.402 -15.557 1.00 90.62 105 SER A CA 1
ATOM 793 C C . SER A 1 105 ? 4.923 -5.791 -15.631 1.00 90.62 105 SER A C 1
ATOM 795 O O . SER A 1 105 ? 5.016 -6.456 -14.609 1.00 90.62 105 SER A O 1
ATOM 797 N N . PHE A 1 106 ? 5.397 -6.210 -16.807 1.00 90.69 106 PHE A N 1
ATOM 798 C CA . PHE A 1 106 ? 6.057 -7.508 -16.994 1.00 90.69 106 PHE A CA 1
ATOM 799 C C . PHE A 1 106 ? 7.489 -7.574 -16.442 1.00 90.69 106 PHE A C 1
ATOM 801 O O . PHE A 1 106 ? 8.113 -8.629 -16.502 1.00 90.69 106 PHE A O 1
ATOM 808 N N . LYS A 1 107 ? 8.036 -6.458 -15.946 1.00 89.06 107 LYS A N 1
ATOM 809 C CA . LYS A 1 107 ? 9.377 -6.411 -15.340 1.00 89.06 107 LYS A CA 1
ATOM 810 C C . LYS A 1 107 ? 9.376 -6.626 -13.825 1.00 89.06 107 LYS A C 1
ATOM 812 O O . LYS A 1 107 ? 10.461 -6.703 -13.246 1.00 89.06 107 LYS A O 1
ATOM 817 N N . VAL A 1 108 ? 8.191 -6.617 -13.212 1.00 85.31 108 VAL A N 1
ATOM 818 C CA . VAL A 1 108 ? 7.990 -6.803 -11.769 1.00 85.31 108 VAL A CA 1
ATOM 819 C C . VAL A 1 108 ? 8.146 -8.266 -11.409 1.00 85.31 108 VAL A C 1
ATOM 821 O O . VAL A 1 108 ? 7.557 -9.100 -12.129 1.00 85.31 108 VAL A O 1
#

InterPro domains:
  IPR001675 Glycosyl transferase family 29 [PF00777] (6-106)
  IPR038578 GT29-like superfamiliy [G3DSA:3.90.1480.20] (1-108)
  IPR050943 Glycosyltransferase 29 (Sialyltransferase) [PTHR11987] (1-108)

Radius of gyration: 14.77 Å; ch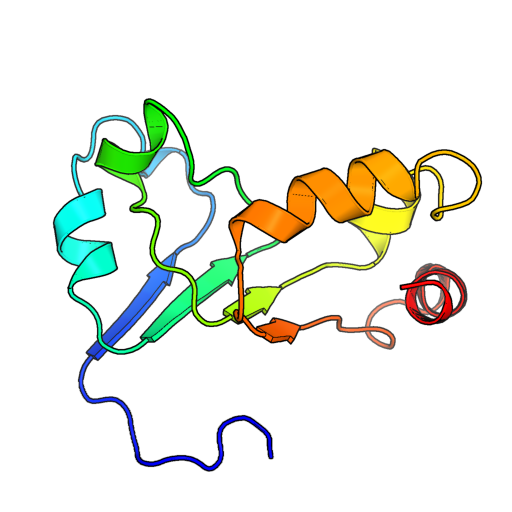ains: 1; bounding box: 34×32×38 Å

Secondary structure (DSSP, 8-state):
-TT-S---S-EEEE---GGGTT--THHHHHTSSEEEESSS---SGGGHHHH-S--SEEE--HHHHHHHSGGGSS-HHHHHHHHHTTTT-EEE--TTS-GGGHHHHTT-